Protein AF-A0A955K427-F1 (afdb_monomer_lite)

Secondary structure (DSSP, 8-state):
--EEEEEE-TTT--EEEEEES-HHHHHHHHHTT--TTTGGG-

Structure (mmCIF, N/CA/C/O backbone):
data_AF-A0A955K427-F1
#
_entry.id   AF-A0A955K427-F1
#
loop_
_atom_site.group_PDB
_atom_site.id
_atom_site.type_symbol
_atom_site.label_atom_id
_atom_site.label_alt_id
_atom_site.label_comp_id
_atom_site.label_asym_id
_atom_site.label_entity_id
_atom_site.label_seq_id
_atom_site.pdbx_PDB_ins_code
_atom_site.Cartn_x
_atom_site.Cartn_y
_atom_site.Cartn_z
_atom_site.occupancy
_atom_site.B_iso_or_equiv
_atom_site.auth_seq_id
_atom_site.auth_comp_id
_atom_site.auth_asym_id
_atom_site.auth_atom_id
_atom_site.pdbx_PDB_model_num
ATOM 1 N N . MET A 1 1 ? -10.430 -0.556 14.788 1.00 87.06 1 MET A N 1
ATOM 2 C CA . MET A 1 1 ? -9.049 -1.011 15.055 1.00 87.06 1 MET A CA 1
ATOM 3 C C . MET A 1 1 ? -8.168 -0.587 13.886 1.00 87.06 1 MET A C 1
ATOM 5 O O . MET A 1 1 ? -8.679 -0.518 12.775 1.00 87.06 1 MET A O 1
ATOM 9 N N . HIS A 1 2 ? -6.908 -0.228 14.124 1.00 91.44 2 HIS A N 1
ATOM 10 C CA . HIS A 1 2 ? -5.951 0.119 13.070 1.00 91.44 2 HIS A CA 1
ATOM 11 C C . HIS A 1 2 ? -4.818 -0.904 13.076 1.00 91.44 2 HIS A C 1
ATOM 13 O O . HIS A 1 2 ? -4.328 -1.265 14.142 1.00 91.44 2 HIS A O 1
ATOM 19 N N . TYR A 1 3 ? -4.406 -1.342 11.894 1.00 94.25 3 TYR A N 1
ATOM 20 C CA . TYR A 1 3 ? -3.294 -2.258 11.685 1.00 94.25 3 TYR A CA 1
ATOM 21 C C . TYR A 1 3 ? -2.106 -1.490 11.129 1.00 94.25 3 TYR A C 1
ATOM 23 O O . TYR A 1 3 ? -2.276 -0.668 10.225 1.00 94.25 3 TYR A O 1
ATOM 31 N N . VAL A 1 4 ? -0.917 -1.790 11.640 1.00 95.81 4 VAL A N 1
ATOM 32 C CA . VAL A 1 4 ? 0.358 -1.429 11.016 1.00 95.81 4 VAL A CA 1
ATOM 33 C C . VAL A 1 4 ? 0.865 -2.670 10.292 1.00 95.81 4 VAL A C 1
ATOM 35 O O . VAL A 1 4 ? 0.798 -3.769 10.837 1.00 95.81 4 VAL A O 1
ATOM 38 N N . TYR A 1 5 ? 1.319 -2.511 9.054 1.00 93.25 5 TYR A N 1
ATOM 39 C CA . TYR A 1 5 ? 1.750 -3.620 8.210 1.00 93.25 5 TYR A CA 1
ATOM 40 C C . TYR A 1 5 ? 2.983 -3.245 7.391 1.00 93.25 5 TYR A C 1
ATOM 42 O O . TYR A 1 5 ? 3.268 -2.066 7.162 1.00 93.25 5 TYR A O 1
ATOM 50 N N . ILE A 1 6 ? 3.687 -4.280 6.937 1.00 94.88 6 ILE A N 1
ATOM 51 C CA . ILE A 1 6 ? 4.853 -4.182 6.063 1.00 94.88 6 ILE A CA 1
ATOM 52 C C . ILE A 1 6 ? 4.600 -5.078 4.851 1.00 94.88 6 ILE A C 1
ATOM 54 O O . ILE A 1 6 ? 4.212 -6.235 5.004 1.00 94.88 6 ILE A O 1
ATOM 58 N N . LEU A 1 7 ? 4.801 -4.538 3.652 1.00 92.69 7 LEU A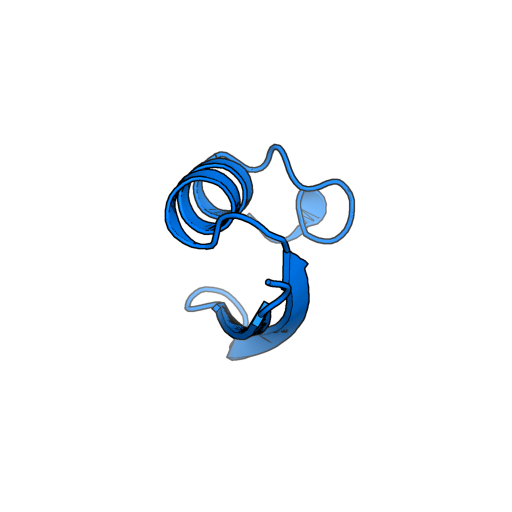 N 1
ATOM 59 C CA . LEU A 1 7 ? 4.827 -5.285 2.398 1.00 92.69 7 LEU A CA 1
ATOM 60 C C . LEU A 1 7 ? 6.244 -5.255 1.836 1.00 92.69 7 LEU A C 1
ATOM 62 O O . LEU A 1 7 ? 6.898 -4.215 1.865 1.00 92.69 7 LEU A O 1
ATOM 66 N N . THR A 1 8 ? 6.687 -6.376 1.279 1.00 92.25 8 THR A N 1
ATOM 67 C CA . THR A 1 8 ? 7.938 -6.453 0.521 1.00 92.25 8 THR A CA 1
ATOM 68 C C . THR A 1 8 ? 7.596 -6.545 -0.954 1.00 92.25 8 THR A C 1
ATOM 70 O O . THR A 1 8 ? 6.889 -7.461 -1.384 1.00 92.25 8 THR A O 1
ATOM 73 N N . SER A 1 9 ? 8.085 -5.591 -1.737 1.00 88.94 9 SER A N 1
ATOM 74 C CA . SER A 1 9 ? 7.935 -5.622 -3.183 1.00 88.94 9 SER A CA 1
ATOM 75 C C . SER A 1 9 ? 8.805 -6.728 -3.770 1.00 88.94 9 SER A C 1
ATOM 77 O O . SER A 1 9 ? 10.003 -6.810 -3.511 1.00 88.94 9 SER A O 1
ATOM 79 N N . LYS A 1 10 ? 8.199 -7.585 -4.595 1.00 88.62 10 LYS A N 1
ATOM 80 C CA . LYS A 1 10 ? 8.922 -8.648 -5.307 1.00 88.62 10 LYS A CA 1
ATOM 81 C C . LYS A 1 10 ? 9.743 -8.127 -6.493 1.00 88.62 10 LYS A C 1
ATOM 83 O O . LYS A 1 10 ? 10.562 -8.873 -7.012 1.00 88.62 10 LYS A O 1
ATOM 88 N N . LYS A 1 11 ? 9.500 -6.890 -6.942 1.00 87.62 11 LYS A N 1
ATOM 89 C CA . LYS A 1 11 ? 10.144 -6.302 -8.127 1.00 87.62 11 LYS A CA 1
ATOM 90 C C . LYS A 1 11 ? 11.504 -5.692 -7.800 1.00 87.62 11 LYS A C 1
ATOM 92 O O . LYS A 1 11 ? 12.464 -5.919 -8.521 1.00 87.62 11 LYS A O 1
ATOM 97 N N . ASP A 1 12 ? 11.564 -4.914 -6.727 1.00 89.75 12 ASP A N 1
ATOM 98 C CA . ASP A 1 12 ? 12.742 -4.137 -6.322 1.00 89.75 12 ASP A CA 1
ATOM 99 C C . ASP A 1 12 ? 13.263 -4.527 -4.927 1.00 89.75 12 ASP A C 1
ATOM 101 O O . ASP A 1 12 ? 14.257 -3.974 -4.470 1.00 89.75 12 ASP A O 1
ATOM 105 N N . GLY A 1 13 ? 12.604 -5.466 -4.234 1.00 90.19 13 GLY A N 1
ATOM 106 C CA . GLY A 1 13 ? 12.975 -5.894 -2.882 1.00 90.19 13 GLY A CA 1
ATOM 107 C C . GLY A 1 13 ? 12.688 -4.854 -1.794 1.00 90.19 13 GLY A C 1
ATOM 108 O O . GLY A 1 13 ? 12.967 -5.107 -0.622 1.00 90.19 13 GLY A O 1
ATOM 109 N N . ASN A 1 14 ? 12.121 -3.696 -2.145 1.00 91.25 14 ASN A N 1
ATOM 110 C CA . ASN A 1 14 ? 11.914 -2.605 -1.203 1.00 91.25 14 ASN A CA 1
ATOM 111 C C . ASN A 1 14 ? 10.731 -2.868 -0.272 1.00 91.25 14 ASN A C 1
ATOM 113 O O . ASN A 1 14 ? 9.714 -3.460 -0.648 1.00 91.25 14 ASN A O 1
ATOM 117 N N . LEU A 1 15 ? 10.848 -2.349 0.949 1.00 93.12 15 LEU A N 1
ATOM 118 C CA . LEU A 1 15 ? 9.785 -2.402 1.942 1.00 93.12 15 LEU A CA 1
ATOM 119 C C . LEU A 1 15 ? 8.814 -1.230 1.775 1.00 93.12 15 LEU A C 1
ATOM 121 O O . LEU A 1 15 ? 9.195 -0.096 1.466 1.00 93.12 15 LEU A O 1
ATOM 125 N N . TYR A 1 16 ? 7.543 -1.509 2.033 1.00 91.56 16 TYR A N 1
ATOM 126 C CA . TYR A 1 16 ? 6.475 -0.533 2.157 1.00 91.56 1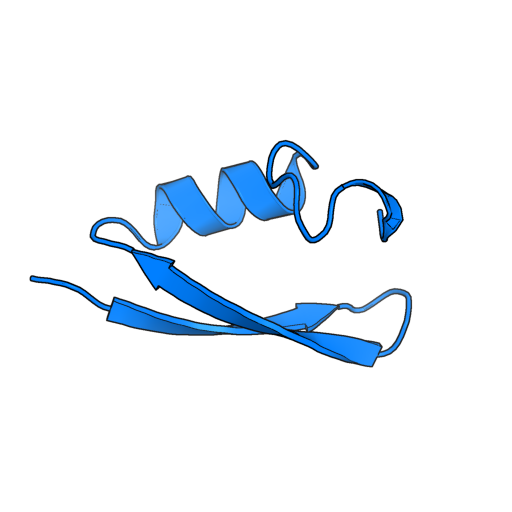6 TYR A CA 1
ATOM 127 C C . TYR A 1 16 ? 5.795 -0.710 3.510 1.00 91.56 16 TYR A C 1
ATOM 129 O O . TYR A 1 16 ? 5.229 -1.763 3.792 1.00 91.56 16 TYR A O 1
ATOM 137 N N . ILE A 1 17 ? 5.849 0.327 4.340 1.00 94.50 17 ILE A N 1
ATOM 138 C CA . ILE A 1 17 ? 5.261 0.332 5.678 1.00 94.50 17 ILE A CA 1
ATOM 139 C C . ILE A 1 17 ? 4.053 1.258 5.650 1.00 94.50 17 ILE A C 1
ATOM 141 O O . ILE A 1 17 ? 4.129 2.381 5.144 1.00 94.50 17 ILE A O 1
ATOM 145 N N . GLY A 1 18 ? 2.931 0.802 6.195 1.00 93.25 18 GLY A N 1
ATOM 146 C CA . GLY A 1 18 ? 1.724 1.610 6.249 1.00 93.25 18 GLY A CA 1
ATOM 147 C C . GLY A 1 18 ? 0.808 1.228 7.396 1.00 93.25 18 GLY A C 1
ATOM 148 O O . GLY A 1 18 ? 0.996 0.219 8.072 1.00 93.25 18 GLY A O 1
ATOM 149 N N . CYS A 1 19 ? -0.222 2.047 7.593 1.00 95.62 19 CYS A N 1
ATOM 150 C CA . CYS A 1 19 ? -1.320 1.735 8.491 1.00 95.62 19 CYS A CA 1
ATOM 151 C C . CYS A 1 19 ? -2.665 1.812 7.761 1.00 95.62 19 CYS A C 1
ATOM 153 O O . CYS A 1 19 ? -2.814 2.517 6.757 1.00 95.62 19 CYS A O 1
ATOM 155 N N . THR A 1 20 ? -3.633 1.018 8.209 1.00 95.62 20 THR A N 1
ATOM 156 C CA . THR A 1 20 ? -4.989 0.975 7.644 1.00 95.62 20 THR A CA 1
ATOM 157 C C . THR A 1 20 ? -5.974 0.395 8.656 1.00 95.62 20 THR A C 1
ATOM 159 O O . THR A 1 20 ? -5.579 -0.315 9.577 1.00 95.62 20 THR A O 1
ATOM 162 N N . LYS A 1 21 ? -7.265 0.689 8.493 1.00 96.44 21 LYS A N 1
ATOM 163 C CA . LYS A 1 21 ? -8.343 -0.014 9.209 1.00 96.44 21 LYS A CA 1
ATOM 164 C C . LYS A 1 21 ? -8.750 -1.315 8.504 1.00 96.44 21 LYS A C 1
ATOM 166 O O . LYS A 1 21 ? -9.302 -2.195 9.148 1.00 96.44 21 LYS A O 1
ATOM 171 N N . ASP A 1 22 ? -8.446 -1.429 7.211 1.00 95.38 22 ASP A N 1
ATOM 172 C CA . ASP A 1 22 ? -8.778 -2.568 6.353 1.00 95.38 22 ASP A CA 1
ATOM 173 C C . ASP A 1 22 ? -7.529 -3.005 5.570 1.00 95.38 22 ASP A C 1
ATOM 175 O O . ASP A 1 22 ? -7.061 -2.302 4.666 1.00 95.38 22 ASP A O 1
ATOM 179 N N . LEU A 1 23 ? -6.952 -4.143 5.969 1.00 93.25 23 LEU A N 1
ATOM 180 C CA . LEU A 1 23 ? -5.760 -4.721 5.343 1.00 93.25 23 LEU A CA 1
ATOM 181 C C . LEU A 1 23 ? -6.057 -5.316 3.963 1.00 93.25 23 LEU A C 1
ATOM 183 O O . LEU A 1 23 ? -5.219 -5.204 3.069 1.00 93.25 23 LEU A O 1
ATOM 187 N N . GLN A 1 24 ? -7.232 -5.921 3.770 1.00 93.19 24 GLN A N 1
ATOM 188 C CA . GLN A 1 24 ? -7.581 -6.574 2.508 1.00 93.19 24 GLN A CA 1
ATOM 189 C C . GLN A 1 24 ? -7.766 -5.547 1.397 1.00 93.19 24 GLN A C 1
ATOM 191 O O . GLN A 1 24 ? -7.171 -5.694 0.326 1.00 93.19 24 GLN A O 1
ATOM 196 N N . ASN A 1 25 ? -8.540 -4.489 1.654 1.00 95.00 25 ASN A N 1
ATOM 197 C CA . ASN A 1 25 ? -8.722 -3.424 0.675 1.00 95.00 25 ASN A CA 1
ATOM 198 C C . ASN A 1 25 ? -7.386 -2.738 0.360 1.00 95.00 25 ASN A C 1
ATOM 200 O O . ASN A 1 25 ? -7.035 -2.552 -0.803 1.00 95.00 25 ASN A O 1
ATOM 204 N N . ARG A 1 26 ? -6.579 -2.458 1.391 1.00 94.69 26 ARG A N 1
ATOM 205 C CA . ARG A 1 26 ? -5.270 -1.823 1.218 1.00 94.69 26 ARG A CA 1
ATOM 206 C C . ARG A 1 26 ? -4.300 -2.662 0.389 1.00 94.69 26 ARG A C 1
ATOM 208 O O . ARG A 1 26 ? -3.573 -2.108 -0.432 1.00 94.69 26 ARG A O 1
ATOM 215 N N . PHE A 1 27 ? -4.294 -3.978 0.584 1.00 92.31 27 PHE A N 1
ATOM 216 C CA . PHE A 1 27 ? -3.479 -4.887 -0.215 1.00 92.31 27 PHE A CA 1
ATOM 217 C C . PHE A 1 27 ? -3.924 -4.907 -1.682 1.00 92.31 27 PHE A C 1
ATOM 219 O O . PHE A 1 27 ? -3.075 -4.859 -2.570 1.00 92.31 27 PHE A O 1
ATOM 226 N N . ARG A 1 28 ? -5.238 -4.905 -1.953 1.00 93.62 28 ARG A N 1
ATOM 227 C CA . ARG A 1 28 ? -5.772 -4.799 -3.323 1.00 93.62 28 ARG A CA 1
ATOM 228 C C . ARG A 1 28 ? -5.389 -3.478 -3.980 1.00 93.62 28 ARG A C 1
ATOM 230 O O . ARG A 1 28 ? -4.856 -3.504 -5.076 1.00 93.62 28 ARG A O 1
ATOM 237 N N . GLU A 1 29 ? -5.565 -2.345 -3.301 1.00 93.00 29 GLU A N 1
ATOM 238 C CA . GLU A 1 29 ? -5.173 -1.026 -3.823 1.00 93.00 29 GLU A CA 1
ATOM 239 C C . GLU A 1 29 ? -3.671 -0.913 -4.101 1.00 93.00 29 GLU A C 1
ATOM 241 O O . GLU A 1 29 ? -3.269 -0.301 -5.0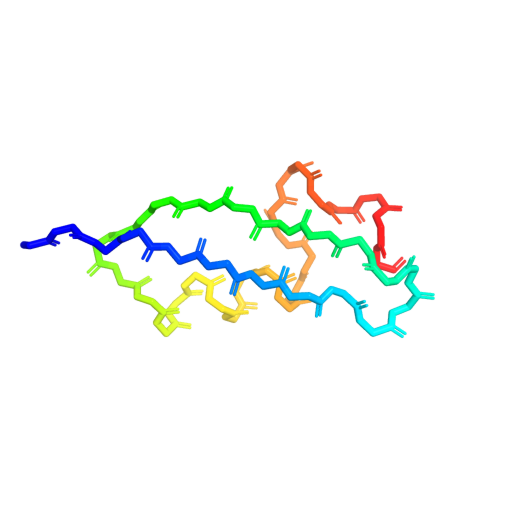94 1.00 93.00 29 GLU A O 1
ATOM 246 N N . HIS A 1 30 ? -2.843 -1.468 -3.207 1.00 92.00 30 HIS A N 1
ATOM 247 C CA . HIS A 1 30 ? -1.393 -1.492 -3.371 1.00 92.00 30 HIS A CA 1
ATOM 248 C C . HIS A 1 30 ? -1.012 -2.330 -4.578 1.00 92.00 30 HIS A C 1
ATOM 250 O O . HIS A 1 30 ? -0.250 -1.855 -5.420 1.00 92.00 30 HIS A O 1
ATOM 256 N N . ASN A 1 31 ? -1.594 -3.531 -4.680 1.00 88.94 31 ASN A N 1
ATOM 257 C CA . ASN A 1 31 ? -1.420 -4.355 -5.854 1.00 88.94 31 ASN A CA 1
ATOM 258 C C . ASN A 1 31 ? -1.870 -3.575 -7.063 1.00 88.94 31 ASN A C 1
ATOM 260 O O . ASN A 1 31 ? -1.004 -3.385 -7.873 1.00 88.94 31 ASN A O 1
ATOM 264 N N . ASP A 1 32 ? -3.076 -3.011 -7.139 1.00 91.62 32 ASP A N 1
ATOM 265 C CA . ASP A 1 32 ? -3.625 -2.247 -8.270 1.00 91.62 32 ASP A CA 1
ATOM 266 C C . ASP A 1 32 ? -2.894 -0.936 -8.627 1.00 91.62 32 ASP A C 1
ATOM 268 O O . ASP A 1 32 ? -3.293 -0.258 -9.576 1.00 91.62 32 ASP A O 1
ATOM 272 N N . GLY A 1 33 ? -1.807 -0.571 -7.939 1.00 89.81 33 GLY A N 1
ATOM 273 C CA . GLY A 1 33 ? -1.035 0.642 -8.237 1.00 89.81 33 GLY A CA 1
ATOM 274 C C . GLY A 1 33 ? -1.776 1.938 -7.896 1.00 89.81 33 GLY A C 1
ATOM 275 O O . GLY A 1 33 ? -1.375 3.020 -8.318 1.00 89.81 33 GLY A O 1
ATOM 276 N N . ARG A 1 34 ? -2.856 1.849 -7.113 1.00 91.06 34 ARG A N 1
ATOM 277 C CA . ARG A 1 34 ? -3.669 3.000 -6.685 1.00 91.06 34 ARG A CA 1
ATOM 278 C C . ARG A 1 34 ? -3.069 3.722 -5.476 1.00 91.0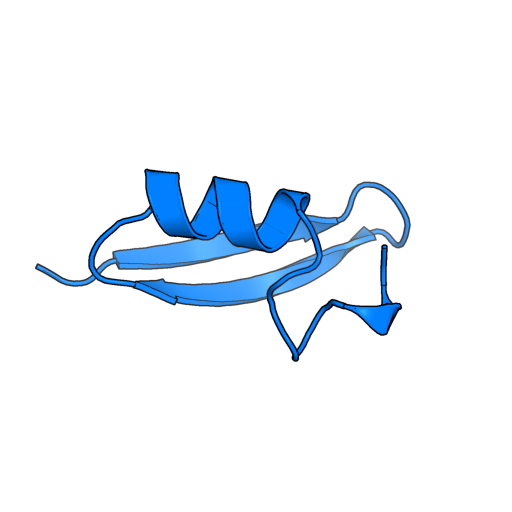6 34 ARG A C 1
ATOM 280 O O . ARG A 1 34 ? -3.523 4.801 -5.097 1.00 91.06 34 ARG A O 1
ATOM 287 N N . VAL A 1 35 ? -2.023 3.155 -4.875 1.00 89.19 35 VAL A N 1
ATOM 288 C CA . VAL A 1 35 ? -1.290 3.757 -3.758 1.00 89.19 35 VAL A CA 1
ATOM 289 C C . VAL A 1 35 ? -0.260 4.755 -4.286 1.00 89.19 35 VAL A C 1
ATOM 291 O O . VAL A 1 35 ? 0.767 4.372 -4.835 1.00 89.19 35 VAL A O 1
ATOM 294 N N . LYS A 1 36 ? -0.507 6.054 -4.068 1.00 87.25 36 LYS A N 1
ATOM 295 C CA . LYS A 1 36 ? 0.343 7.155 -4.568 1.00 87.25 36 LYS A CA 1
ATOM 296 C C . LYS A 1 36 ? 1.832 7.009 -4.241 1.00 87.25 36 LYS A C 1
ATOM 298 O O . LYS A 1 36 ? 2.653 7.391 -5.060 1.00 87.25 36 LYS A O 1
ATOM 303 N N . SER A 1 37 ? 2.178 6.481 -3.068 1.00 83.56 37 SER A N 1
ATOM 304 C CA . SER A 1 37 ? 3.571 6.352 -2.618 1.00 83.56 37 SER A CA 1
ATOM 305 C C . SER A 1 37 ? 4.337 5.196 -3.263 1.00 83.56 37 SER A C 1
ATOM 307 O O . SER A 1 37 ? 5.563 5.180 -3.205 1.00 83.56 37 SER A O 1
ATOM 309 N N . THR A 1 38 ? 3.640 4.233 -3.867 1.00 87.56 38 THR A N 1
ATOM 310 C CA . THR A 1 38 ? 4.258 3.076 -4.532 1.00 87.56 38 THR A CA 1
ATOM 311 C C . THR A 1 38 ? 3.806 2.906 -5.979 1.00 87.56 38 THR A C 1
ATOM 313 O O . THR A 1 38 ? 4.219 1.946 -6.620 1.00 87.56 38 THR A O 1
ATOM 316 N N . LYS A 1 39 ? 3.018 3.848 -6.522 1.00 84.44 39 LYS A N 1
ATOM 317 C CA 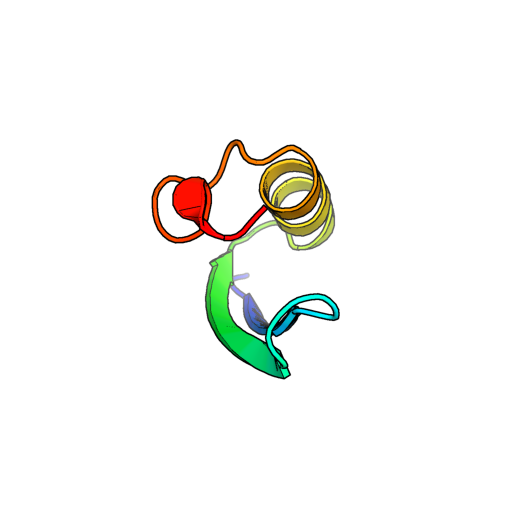. LYS A 1 39 ? 2.514 3.816 -7.905 1.00 84.44 39 LYS A CA 1
ATOM 318 C C . LYS A 1 39 ? 3.645 3.704 -8.937 1.00 84.44 39 LYS A C 1
ATOM 320 O O . LYS A 1 39 ? 3.509 2.959 -9.896 1.00 84.44 39 LYS A O 1
ATOM 325 N N . ASP A 1 40 ? 4.769 4.382 -8.691 1.00 83.81 40 ASP A N 1
ATOM 326 C CA . ASP A 1 40 ? 5.916 4.433 -9.609 1.00 83.81 40 ASP A CA 1
ATOM 327 C C . ASP A 1 40 ? 6.826 3.196 -9.481 1.00 83.81 40 ASP A C 1
ATOM 329 O O . ASP A 1 40 ? 7.771 3.031 -10.246 1.00 83.81 40 ASP A O 1
ATOM 333 N N . ARG A 1 41 ? 6.555 2.317 -8.502 1.00 81.06 41 ARG A N 1
ATOM 334 C CA . ARG A 1 41 ? 7.324 1.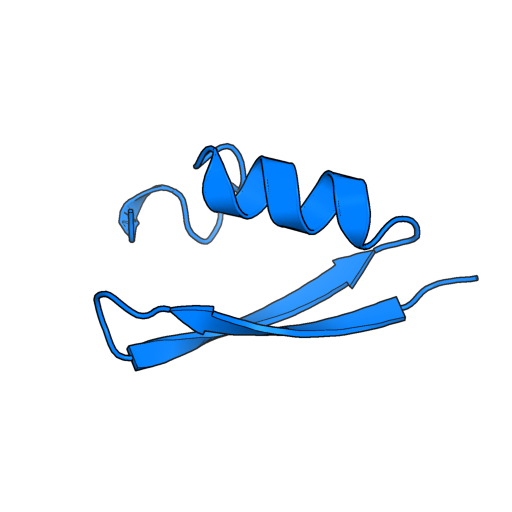088 -8.239 1.00 81.06 41 ARG A CA 1
ATOM 335 C C . ARG A 1 41 ? 6.682 -0.164 -8.838 1.00 81.06 41 ARG A C 1
ATOM 337 O O . ARG A 1 41 ? 7.221 -1.253 -8.658 1.00 81.06 41 ARG A O 1
ATOM 344 N N . ARG A 1 42 ? 5.531 -0.035 -9.500 1.00 68.31 42 ARG A N 1
ATOM 345 C CA . ARG A 1 42 ? 4.836 -1.160 -10.131 1.00 68.31 42 ARG A CA 1
ATOM 346 C C . ARG A 1 42 ? 5.460 -1.515 -11.474 1.00 68.31 42 ARG A C 1
ATOM 348 O O . ARG A 1 42 ? 5.992 -0.615 -12.152 1.00 68.31 42 ARG A O 1
#

Foldseek 3Di:
DKDWDWDQDPQPRDIDIDMDPDPVVVVVCLVVLVDPVCVVVD

pLDDT: mean 90.65, std 5.02, range [68.31, 96.44]

Sequence (42 aa):
MHYVYILTSKKDGNLYIGCTKDLQNRFREHNDGRVKSTKDRR

Radius of gyration: 10.0 Å; chains: 1; bounding box: 22×16×25 Å